Protein AF-A0A2A5G5W9-F1 (afdb_monomer_lite)

Sequence (106 aa):
MFVESKYFQCEKCGENSIRLIFAPQAETAVELQDFSEKIRHDYVSETCEVWIIGAPENETAPDCGHITMQAWPSYQEPKLIPASEFNKRIVHCEENHCNQTNTKGC

Secondary structure (DSSP, 8-state):
----EEEEE-TTT-SEEEEEEE-TT--SHHHHHHHHHHTGGGTTT-SSEEEEEEEES-TTSTTPEEEEEEEESS----EEEEHHHHHHHHHHHHHHHHHHGGG---

pLDDT: mean 90.45, std 13.8, range [32.25, 98.12]

Structure (mmCIF, N/CA/C/O backbone):
data_AF-A0A2A5G5W9-F1
#
_entry.id   AF-A0A2A5G5W9-F1
#
loop_
_atom_site.group_PDB
_atom_site.id
_atom_site.type_symbol
_atom_site.label_atom_id
_atom_site.label_alt_id
_atom_site.label_comp_id
_atom_site.label_asym_id
_atom_site.label_entity_id
_atom_site.label_seq_id
_atom_site.pdbx_PDB_ins_code
_atom_site.Cartn_x
_atom_site.Cartn_y
_atom_site.Cartn_z
_atom_site.occupancy
_atom_site.B_iso_or_equiv
_atom_site.auth_seq_id
_atom_site.auth_comp_id
_atom_site.auth_asym_id
_atom_site.auth_atom_id
_atom_site.pdbx_PDB_model_num
ATOM 1 N N . MET A 1 1 ? -1.273 -18.689 -1.481 1.00 58.88 1 MET A N 1
ATOM 2 C CA . MET A 1 1 ? 0.013 -17.964 -1.593 1.00 58.88 1 MET A CA 1
ATOM 3 C C . MET A 1 1 ? 0.262 -17.331 -0.235 1.00 58.88 1 MET A C 1
ATOM 5 O O . MET A 1 1 ? -0.700 -16.837 0.330 1.00 58.88 1 MET A O 1
ATOM 9 N N . PHE A 1 2 ? 1.464 -17.419 0.340 1.00 71.44 2 PHE A N 1
ATOM 10 C CA . PHE A 1 2 ? 1.755 -16.664 1.565 1.00 71.44 2 PHE A CA 1
ATOM 11 C C . PHE A 1 2 ? 2.131 -15.248 1.140 1.00 71.44 2 PHE A C 1
ATOM 13 O O . PHE A 1 2 ? 3.082 -15.080 0.381 1.00 71.44 2 PHE A O 1
ATOM 20 N N . VAL A 1 3 ? 1.334 -14.267 1.547 1.00 85.44 3 VAL A N 1
ATOM 21 C CA . VAL A 1 3 ? 1.525 -12.864 1.181 1.00 85.44 3 VAL A CA 1
ATOM 22 C C . VAL A 1 3 ? 2.084 -12.146 2.397 1.00 85.44 3 VAL A C 1
ATOM 24 O O . VAL A 1 3 ? 1.457 -12.131 3.458 1.00 85.44 3 VAL A O 1
ATOM 27 N N . GLU A 1 4 ? 3.272 -11.570 2.252 1.00 94.12 4 GLU A N 1
ATOM 28 C CA . GLU A 1 4 ? 3.843 -10.745 3.306 1.00 94.12 4 GLU A CA 1
ATOM 29 C C . GLU A 1 4 ? 2.989 -9.485 3.470 1.00 94.12 4 GLU A C 1
ATOM 31 O O . GLU A 1 4 ? 2.715 -8.759 2.512 1.00 94.12 4 GLU A O 1
ATOM 36 N N . SER A 1 5 ? 2.510 -9.246 4.689 1.00 95.94 5 SER A N 1
ATOM 37 C CA . SER A 1 5 ? 1.694 -8.076 4.987 1.00 95.94 5 SER A CA 1
ATOM 38 C C . SER A 1 5 ? 1.888 -7.605 6.420 1.00 95.94 5 SER A C 1
ATOM 40 O O . SER A 1 5 ? 2.291 -8.373 7.294 1.00 95.94 5 SER A O 1
ATOM 42 N N . LYS A 1 6 ? 1.609 -6.325 6.653 1.00 96.88 6 LYS A N 1
ATOM 43 C CA . LYS A 1 6 ? 1.743 -5.664 7.948 1.00 96.88 6 LYS A CA 1
ATOM 44 C C . LYS A 1 6 ? 0.512 -4.817 8.233 1.00 96.88 6 LYS A C 1
ATOM 46 O O . LYS A 1 6 ? 0.088 -4.041 7.384 1.00 96.88 6 LYS A O 1
ATOM 51 N N . TYR A 1 7 ? -0.018 -4.939 9.442 1.00 96.94 7 TYR A N 1
ATOM 52 C CA . TYR A 1 7 ? -1.081 -4.075 9.942 1.00 96.94 7 TYR A CA 1
ATOM 53 C C . TYR A 1 7 ? -0.501 -2.974 10.823 1.00 96.94 7 TYR A C 1
ATOM 55 O O . TYR A 1 7 ? 0.472 -3.191 11.549 1.00 96.94 7 TYR A O 1
ATOM 63 N N . PHE A 1 8 ? -1.139 -1.815 10.764 1.00 97.25 8 PHE A N 1
ATOM 64 C CA . PHE A 1 8 ? -0.956 -0.711 11.694 1.00 97.25 8 PHE A CA 1
ATOM 65 C C . PHE A 1 8 ? -2.295 -0.426 12.363 1.00 97.25 8 PHE A C 1
ATOM 67 O O . PHE A 1 8 ? -3.357 -0.659 11.778 1.00 97.25 8 PHE A O 1
ATOM 74 N N . GLN A 1 9 ? -2.241 0.016 13.614 1.00 96.38 9 GLN A N 1
ATOM 75 C CA . GLN A 1 9 ? -3.409 0.107 14.480 1.00 96.38 9 GLN A CA 1
ATOM 76 C C . GLN A 1 9 ? -3.675 1.551 14.869 1.00 96.38 9 GLN A C 1
ATOM 78 O O . GLN A 1 9 ? -2.766 2.351 15.056 1.00 96.38 9 GLN A O 1
ATOM 83 N N . CYS A 1 10 ? -4.948 1.887 15.024 1.00 95.25 10 CYS A N 1
ATOM 84 C CA . CYS A 1 10 ? -5.338 3.170 15.567 1.00 95.25 10 CYS A CA 1
ATOM 85 C C . CYS A 1 10 ? -4.880 3.300 17.022 1.00 95.25 10 CYS A C 1
ATOM 87 O O . CYS A 1 10 ? -5.270 2.497 17.870 1.00 95.25 10 CYS A O 1
ATOM 89 N N . GLU A 1 11 ? -4.171 4.382 17.340 1.00 92.38 11 GLU A N 1
ATOM 90 C CA . GLU A 1 11 ? -3.664 4.636 18.695 1.00 92.38 11 GLU A CA 1
ATOM 91 C C . GLU A 1 11 ? -4.780 4.817 19.740 1.00 92.38 11 GLU A C 1
ATOM 93 O O . GLU A 1 11 ? -4.556 4.656 20.937 1.00 92.38 11 GLU A O 1
ATOM 98 N N . LYS A 1 12 ? -6.001 5.158 19.302 1.00 93.38 12 LYS A N 1
ATOM 99 C CA . LYS A 1 12 ? -7.135 5.464 20.190 1.00 93.38 12 LYS A CA 1
ATOM 100 C C . LYS A 1 12 ? -8.020 4.260 20.496 1.00 93.38 12 LYS A C 1
ATOM 102 O O . LYS A 1 12 ? -8.512 4.147 21.613 1.00 93.38 12 LYS A O 1
ATOM 107 N N . CYS A 1 13 ? -8.289 3.414 19.502 1.00 94.62 13 CYS A N 1
ATOM 108 C CA . CYS A 1 13 ? -9.238 2.299 19.640 1.00 94.62 13 CYS A CA 1
ATOM 109 C C . CYS A 1 13 ? -8.606 0.914 19.476 1.00 94.62 13 CYS A C 1
ATOM 111 O O . CYS A 1 13 ? -9.269 -0.070 19.781 1.00 94.62 13 CYS A O 1
ATOM 113 N N . GLY A 1 14 ? -7.354 0.822 19.016 1.00 93.19 14 GLY A N 1
ATOM 114 C CA . GLY A 1 14 ? -6.653 -0.447 18.800 1.00 93.19 14 GLY A CA 1
ATOM 115 C C . GLY A 1 14 ? -7.078 -1.222 17.547 1.00 93.19 14 GLY A C 1
ATOM 116 O O . GLY A 1 14 ? -6.436 -2.212 17.212 1.00 93.19 14 GLY A O 1
ATOM 117 N N . GLU A 1 15 ? -8.116 -0.776 16.835 1.00 95.00 15 GLU A N 1
ATOM 118 C CA . GLU A 1 15 ? -8.542 -1.381 15.568 1.00 95.00 15 GLU A CA 1
ATOM 119 C C . GLU A 1 15 ? -7.513 -1.148 14.457 1.00 95.00 15 GLU A C 1
ATOM 121 O O . GLU A 1 15 ? -6.798 -0.141 14.450 1.00 95.00 15 GLU A O 1
ATOM 126 N N . ASN A 1 16 ? -7.460 -2.062 13.487 1.00 96.06 16 ASN A N 1
ATOM 127 C CA . ASN A 1 16 ? -6.586 -1.928 12.321 1.00 96.06 16 ASN A CA 1
ATOM 128 C C . ASN A 1 16 ? -6.971 -0.678 11.515 1.00 96.06 16 ASN A C 1
ATOM 130 O O . ASN A 1 16 ? -8.111 -0.541 11.078 1.00 96.06 16 ASN A O 1
ATOM 134 N N . SER A 1 17 ? -6.018 0.226 11.301 1.00 95.69 17 SER A N 1
ATOM 135 C CA . SER A 1 17 ? -6.225 1.479 10.567 1.00 95.69 17 SER A CA 1
ATOM 136 C C . SER A 1 17 ? -5.794 1.376 9.104 1.00 95.69 17 SER A C 1
ATOM 138 O O . SER A 1 17 ? -6.421 1.971 8.225 1.00 95.69 17 SER A O 1
ATOM 140 N N . IL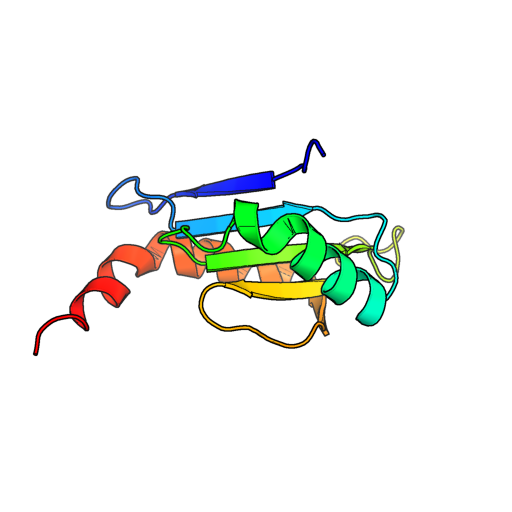E A 1 18 ? -4.748 0.594 8.832 1.00 97.38 18 ILE A N 1
ATOM 141 C CA . ILE A 1 18 ? -4.209 0.353 7.494 1.00 97.38 18 ILE A CA 1
ATOM 142 C C . ILE A 1 18 ? -3.463 -0.987 7.458 1.00 97.38 18 ILE A C 1
ATOM 144 O O . ILE A 1 18 ? -2.756 -1.357 8.399 1.00 97.38 18 ILE A O 1
ATOM 148 N N . ARG A 1 19 ? -3.601 -1.707 6.346 1.00 97.56 19 ARG A N 1
ATOM 149 C CA . ARG A 1 19 ? -2.845 -2.913 6.009 1.00 97.56 19 ARG A CA 1
ATOM 150 C C . ARG A 1 19 ? -1.955 -2.639 4.805 1.00 97.56 19 ARG A C 1
ATOM 152 O O . ARG A 1 19 ? -2.422 -2.162 3.773 1.00 97.56 19 ARG A O 1
ATOM 159 N N . LEU A 1 20 ? -0.683 -2.997 4.919 1.00 97.81 20 LEU A N 1
ATOM 160 C CA . LEU A 1 20 ? 0.277 -2.982 3.821 1.00 97.81 20 LEU A CA 1
ATOM 161 C C . LEU A 1 20 ? 0.535 -4.405 3.362 1.00 97.81 20 LEU A C 1
ATOM 163 O O . LEU A 1 20 ? 0.774 -5.283 4.187 1.00 97.81 20 LEU A O 1
ATOM 167 N N . ILE A 1 21 ? 0.502 -4.627 2.059 1.00 97.62 21 ILE A N 1
ATOM 168 C CA . ILE A 1 21 ? 0.822 -5.893 1.416 1.00 97.62 21 ILE A CA 1
ATOM 169 C C . ILE A 1 21 ? 2.059 -5.675 0.550 1.00 97.62 21 ILE A C 1
ATOM 171 O O . ILE A 1 21 ? 2.075 -4.777 -0.290 1.00 97.62 21 ILE A O 1
ATOM 175 N N . PHE A 1 22 ? 3.087 -6.493 0.748 1.00 96.50 22 PHE A N 1
ATOM 176 C CA . PHE A 1 22 ? 4.353 -6.364 0.036 1.00 96.50 22 PHE A CA 1
ATOM 177 C C . PHE A 1 22 ? 4.404 -7.334 -1.145 1.00 96.50 22 PHE A C 1
ATOM 179 O O . PHE A 1 22 ? 4.194 -8.539 -1.000 1.00 96.50 22 PHE A O 1
ATOM 186 N N . ALA A 1 23 ? 4.685 -6.784 -2.322 1.00 96.44 23 ALA A N 1
ATOM 187 C CA . ALA A 1 23 ? 4.811 -7.490 -3.588 1.00 96.44 23 ALA A CA 1
ATOM 188 C C . ALA A 1 23 ? 6.101 -7.057 -4.310 1.00 96.44 23 ALA A C 1
ATOM 190 O O . ALA A 1 23 ? 6.025 -6.531 -5.419 1.00 96.44 23 ALA A O 1
ATOM 191 N N . PRO A 1 24 ? 7.293 -7.251 -3.711 1.00 94.31 24 PRO A N 1
ATOM 192 C CA . PRO A 1 24 ? 8.558 -6.763 -4.275 1.00 94.31 24 PRO A CA 1
ATOM 193 C C . PRO A 1 24 ? 8.862 -7.312 -5.678 1.00 94.31 24 PRO A C 1
ATOM 195 O O . PRO A 1 24 ? 9.646 -6.719 -6.403 1.00 94.31 24 PRO A O 1
ATOM 198 N N . GLN A 1 25 ? 8.224 -8.415 -6.074 1.00 94.12 25 GLN A N 1
ATOM 199 C CA . GLN A 1 25 ? 8.302 -8.993 -7.416 1.00 94.12 25 GLN A CA 1
ATOM 200 C C . GLN A 1 25 ? 7.508 -8.235 -8.497 1.00 94.12 25 GLN A C 1
ATOM 202 O O . GLN A 1 25 ? 7.599 -8.596 -9.664 1.00 94.12 25 GLN A O 1
ATOM 207 N N . ALA A 1 26 ? 6.654 -7.278 -8.124 1.00 96.25 26 ALA A N 1
ATOM 208 C CA . ALA A 1 26 ? 5.891 -6.470 -9.069 1.00 96.25 26 ALA A CA 1
ATOM 209 C C . ALA A 1 26 ? 6.693 -5.210 -9.417 1.00 96.25 26 ALA A C 1
ATOM 211 O O . ALA A 1 26 ? 6.704 -4.242 -8.653 1.00 96.25 26 ALA A O 1
ATOM 212 N N . GLU A 1 27 ? 7.368 -5.241 -10.564 1.00 95.06 27 GLU A N 1
ATOM 213 C CA . GLU A 1 27 ? 8.278 -4.190 -11.038 1.00 95.06 27 GLU A CA 1
ATOM 214 C C . GLU A 1 27 ? 7.568 -3.132 -11.889 1.00 95.06 27 GLU A C 1
ATOM 216 O O . GLU A 1 27 ? 8.126 -2.076 -12.185 1.00 95.06 27 GLU A O 1
ATOM 221 N N . THR A 1 28 ? 6.318 -3.388 -12.274 1.00 95.69 28 THR A N 1
ATOM 222 C CA . THR A 1 28 ? 5.506 -2.486 -13.092 1.00 95.69 28 THR A CA 1
ATOM 223 C C . THR A 1 28 ? 4.115 -2.265 -12.503 1.00 95.69 28 THR A C 1
ATOM 225 O O . THR A 1 28 ? 3.601 -3.064 -11.719 1.00 95.69 28 THR A O 1
ATOM 228 N N . ALA A 1 29 ? 3.459 -1.177 -12.923 1.00 95.75 29 ALA A N 1
ATOM 229 C CA . ALA A 1 29 ? 2.072 -0.898 -12.552 1.00 95.75 29 ALA A CA 1
ATOM 230 C C . ALA A 1 29 ? 1.132 -2.057 -12.933 1.00 95.75 29 ALA A C 1
ATOM 232 O O . ALA A 1 29 ? 0.327 -2.479 -12.111 1.00 95.75 29 ALA A O 1
ATOM 233 N N . VAL A 1 30 ? 1.288 -2.615 -14.139 1.00 97.00 30 VAL A N 1
ATOM 234 C CA . VAL A 1 30 ? 0.462 -3.730 -14.631 1.00 97.00 30 VAL A CA 1
ATOM 235 C C . VAL A 1 30 ? 0.648 -4.976 -13.765 1.00 97.00 30 VAL A C 1
ATOM 237 O O . VAL A 1 30 ? -0.332 -5.584 -13.347 1.00 97.00 30 VAL A O 1
ATOM 240 N N . GLU A 1 31 ? 1.888 -5.329 -13.423 1.00 97.19 31 GLU A N 1
ATOM 241 C CA . GLU A 1 31 ? 2.158 -6.478 -12.549 1.00 97.19 31 GLU A CA 1
ATOM 242 C C . GLU A 1 31 ? 1.586 -6.286 -11.142 1.00 97.19 31 GLU A C 1
ATOM 244 O O . GLU A 1 31 ? 1.093 -7.247 -10.547 1.00 97.19 31 GLU A O 1
ATOM 249 N N . LEU A 1 32 ? 1.616 -5.057 -10.615 1.00 97.06 32 LEU A N 1
ATOM 250 C CA . LEU A 1 32 ? 1.039 -4.742 -9.309 1.00 97.06 32 LEU A CA 1
ATOM 251 C C . LEU A 1 32 ? -0.490 -4.880 -9.323 1.00 97.06 32 LEU A C 1
ATOM 253 O O . LEU A 1 32 ? -1.068 -5.429 -8.384 1.00 97.06 32 LEU A O 1
ATOM 257 N N . GLN A 1 33 ? -1.140 -4.447 -10.405 1.00 97.25 33 GLN A N 1
ATOM 258 C CA . GLN A 1 33 ? -2.582 -4.609 -10.610 1.00 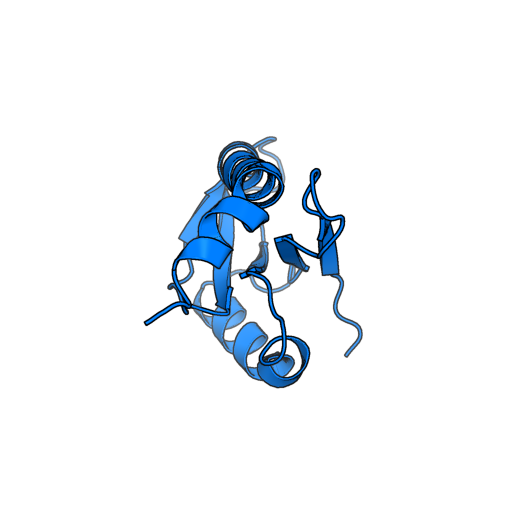97.25 33 GLN A CA 1
ATOM 259 C C . GLN A 1 33 ? -2.965 -6.085 -10.754 1.00 97.25 33 GLN A C 1
ATOM 261 O O . GLN A 1 33 ? -3.873 -6.556 -10.068 1.00 97.25 33 GLN A O 1
ATOM 266 N N . ASP A 1 34 ? -2.232 -6.838 -11.575 1.00 97.12 34 ASP A N 1
ATOM 267 C CA . ASP A 1 34 ? -2.431 -8.279 -11.746 1.00 97.12 34 ASP A CA 1
ATOM 268 C C . ASP A 1 34 ? -2.240 -9.035 -10.427 1.00 97.12 34 ASP A C 1
ATOM 270 O O . ASP A 1 34 ? -2.971 -9.983 -10.126 1.00 97.12 34 ASP A O 1
ATOM 274 N N . PHE A 1 35 ? -1.247 -8.636 -9.629 1.00 96.56 35 PHE A N 1
ATOM 275 C CA . PHE A 1 35 ? -1.042 -9.171 -8.291 1.00 96.56 35 PHE A CA 1
ATOM 276 C C . PHE A 1 35 ? -2.238 -8.856 -7.387 1.00 96.56 35 PHE A C 1
ATOM 278 O O . PHE A 1 35 ? -2.786 -9.778 -6.783 1.00 96.56 35 PHE A O 1
ATOM 285 N N . SER A 1 36 ? -2.686 -7.595 -7.351 1.00 96.38 36 SER A N 1
ATOM 286 C CA . SER A 1 36 ? -3.850 -7.149 -6.576 1.00 96.38 36 SER A CA 1
ATOM 287 C C . SER A 1 36 ? -5.088 -7.994 -6.864 1.00 96.38 36 SER A C 1
ATOM 289 O O . SER A 1 36 ? -5.733 -8.476 -5.936 1.00 96.38 36 SER A O 1
ATOM 291 N N . GLU A 1 37 ? -5.402 -8.231 -8.138 1.00 95.69 37 GLU A N 1
ATOM 292 C CA . GLU A 1 37 ? -6.580 -9.011 -8.524 1.00 95.69 37 GLU A CA 1
ATOM 293 C C . GLU A 1 37 ? -6.466 -10.487 -8.114 1.00 95.69 37 GLU A C 1
ATOM 295 O O . GLU A 1 37 ? -7.436 -11.074 -7.628 1.00 95.69 37 GLU A O 1
ATOM 300 N N . LYS A 1 38 ? -5.269 -11.086 -8.201 1.00 95.88 38 LYS A N 1
ATOM 301 C CA . LYS A 1 38 ? -5.030 -12.472 -7.749 1.00 95.88 38 LYS A CA 1
ATOM 302 C C . LYS A 1 38 ? -5.295 -12.658 -6.255 1.00 95.88 38 LYS A C 1
ATOM 304 O O . LYS A 1 38 ? -5.787 -13.714 -5.853 1.00 95.88 38 LYS A O 1
ATOM 309 N N . ILE A 1 39 ? -4.986 -11.650 -5.441 1.00 95.12 39 ILE A N 1
ATOM 310 C CA . ILE A 1 39 ? -5.137 -11.700 -3.979 1.00 95.12 39 ILE A CA 1
ATOM 311 C C . ILE A 1 39 ? -6.355 -10.916 -3.475 1.00 95.12 39 ILE A C 1
ATOM 313 O O . ILE A 1 39 ? -6.510 -10.719 -2.275 1.00 95.12 39 ILE A O 1
ATOM 317 N N . ARG A 1 40 ? -7.259 -10.488 -4.366 1.00 95.19 40 ARG A N 1
ATOM 318 C CA . ARG A 1 40 ? -8.416 -9.647 -4.018 1.00 95.19 40 ARG A CA 1
ATOM 319 C C . ARG A 1 40 ? -9.267 -10.219 -2.884 1.00 95.19 40 ARG A C 1
ATOM 321 O O . ARG A 1 40 ? -9.749 -9.486 -2.022 1.00 95.19 40 ARG A O 1
ATOM 328 N N . HIS A 1 41 ? -9.437 -11.537 -2.876 1.00 94.12 41 HIS A N 1
ATOM 329 C CA . HIS A 1 41 ? -10.185 -12.257 -1.849 1.00 94.12 41 HIS A CA 1
ATOM 330 C C . HIS A 1 41 ? -9.580 -12.129 -0.440 1.00 94.12 41 HIS A C 1
ATOM 332 O O . HIS A 1 41 ? -10.321 -12.256 0.530 1.00 94.12 41 HIS A O 1
ATOM 338 N N . ASP A 1 42 ? -8.285 -11.822 -0.323 1.00 93.12 42 ASP A N 1
ATOM 339 C CA . ASP A 1 42 ? -7.578 -11.711 0.957 1.00 93.12 42 ASP A CA 1
ATOM 340 C C . ASP A 1 42 ? -7.811 -10.375 1.666 1.00 93.12 42 ASP A C 1
ATOM 342 O O . ASP A 1 42 ? -7.479 -10.249 2.846 1.00 93.12 42 ASP A O 1
ATOM 346 N N . TYR A 1 43 ? -8.321 -9.362 0.958 1.00 94.12 43 TYR A N 1
ATOM 347 C CA . TYR A 1 43 ? -8.426 -8.007 1.499 1.00 94.12 43 TYR A CA 1
ATOM 348 C C . TYR A 1 43 ? -9.776 -7.314 1.264 1.00 94.12 43 TYR A C 1
ATOM 350 O O . TYR A 1 43 ? -10.047 -6.287 1.876 1.00 94.12 43 TYR A O 1
ATOM 358 N N . VAL A 1 44 ? -10.656 -7.845 0.409 1.00 94.31 44 VAL A N 1
ATOM 359 C CA . VAL A 1 44 ? -11.948 -7.201 0.084 1.00 94.31 44 VAL A CA 1
ATOM 360 C C . VAL A 1 44 ? -12.925 -7.134 1.272 1.00 94.31 44 VAL A C 1
ATOM 362 O O . VAL A 1 44 ? -13.892 -6.381 1.238 1.00 94.31 44 VAL A O 1
ATOM 365 N N . SER A 1 45 ? -12.697 -7.920 2.327 1.00 91.94 45 SER A N 1
ATOM 366 C CA . SER A 1 45 ? -13.484 -7.882 3.566 1.00 91.94 45 SER A CA 1
ATOM 367 C C . SER A 1 45 ? -12.856 -7.022 4.665 1.00 91.94 45 SER A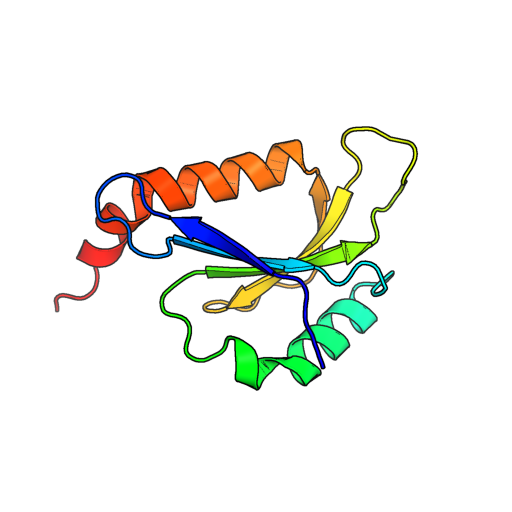 C 1
ATOM 369 O O . SER A 1 45 ? -13.369 -7.003 5.782 1.00 91.94 45 SER A O 1
ATOM 371 N N . GLU A 1 46 ? -11.737 -6.351 4.387 1.00 93.56 46 GLU A N 1
ATOM 372 C CA . GLU A 1 46 ? -11.054 -5.509 5.366 1.00 93.56 46 GLU A CA 1
ATOM 373 C C . GLU A 1 46 ? -11.899 -4.280 5.707 1.00 93.56 46 GLU A C 1
ATOM 375 O O . GLU A 1 46 ? -12.538 -3.658 4.853 1.00 93.56 46 GLU A O 1
ATOM 380 N N . THR A 1 47 ? -11.889 -3.905 6.981 1.00 92.00 47 THR A N 1
ATOM 381 C CA . THR A 1 47 ? -12.540 -2.683 7.471 1.00 92.00 47 THR A CA 1
ATOM 382 C C . THR A 1 47 ? -11.641 -1.452 7.347 1.00 92.00 47 THR A C 1
ATOM 384 O O . THR A 1 47 ? -12.110 -0.333 7.550 1.00 92.00 47 THR A O 1
ATOM 387 N N . CYS A 1 48 ? -10.368 -1.658 7.005 1.00 93.94 48 CYS A N 1
ATOM 388 C CA . CYS A 1 48 ? -9.323 -0.647 6.931 1.00 93.94 48 CYS A CA 1
ATOM 389 C C . CYS A 1 48 ? -8.841 -0.416 5.492 1.00 93.94 48 CYS A C 1
ATOM 391 O O . CYS A 1 48 ? -9.245 -1.116 4.560 1.00 93.94 48 CYS A O 1
ATOM 393 N N . GLU A 1 49 ? -7.975 0.578 5.292 1.00 95.69 49 GLU A N 1
ATOM 394 C CA . GLU A 1 49 ? -7.325 0.758 3.993 1.00 95.69 49 GLU A CA 1
ATOM 395 C C . GLU A 1 49 ? -6.329 -0.358 3.719 1.00 95.69 49 GLU A C 1
ATOM 397 O O . GLU A 1 49 ? -5.555 -0.735 4.596 1.00 95.69 49 GLU A O 1
ATOM 402 N N . VAL A 1 50 ? -6.300 -0.834 2.478 1.00 97.56 50 VAL A N 1
ATOM 403 C CA . VAL A 1 50 ? -5.327 -1.833 2.043 1.00 97.56 50 VAL A CA 1
ATOM 404 C C . VAL A 1 50 ? -4.517 -1.249 0.909 1.00 97.56 50 VAL A C 1
ATOM 406 O O . VAL A 1 50 ? -5.060 -0.832 -0.119 1.00 97.56 50 VAL A O 1
ATOM 409 N N . TRP A 1 51 ? -3.209 -1.245 1.110 1.00 98.12 51 TRP A N 1
ATOM 410 C CA . TRP A 1 51 ? -2.237 -0.743 0.159 1.00 98.12 51 TRP A CA 1
ATOM 411 C C . TRP A 1 51 ? -1.285 -1.858 -0.245 1.00 98.12 51 TRP A C 1
ATOM 413 O O . TRP A 1 51 ? -0.843 -2.639 0.597 1.00 98.12 51 TRP A O 1
ATOM 423 N N . ILE A 1 52 ? -0.971 -1.925 -1.535 1.00 97.88 52 ILE A N 1
ATOM 424 C CA . ILE A 1 52 ? -0.024 -2.890 -2.092 1.00 97.88 52 ILE A CA 1
ATOM 425 C C . ILE A 1 52 ? 1.213 -2.121 -2.543 1.00 97.88 52 ILE A C 1
ATOM 427 O O . ILE A 1 52 ? 1.096 -1.126 -3.261 1.00 97.88 52 ILE A O 1
ATOM 431 N N . ILE A 1 53 ? 2.378 -2.577 -2.091 1.00 97.44 53 ILE A N 1
ATOM 432 C CA . ILE A 1 53 ? 3.680 -1.954 -2.321 1.00 97.44 53 ILE A CA 1
ATOM 433 C C . ILE A 1 53 ? 4.530 -2.915 -3.150 1.00 97.44 53 ILE A C 1
ATOM 435 O O . ILE A 1 53 ? 4.845 -4.019 -2.705 1.00 97.44 53 ILE A O 1
ATOM 439 N N . GLY A 1 54 ? 4.864 -2.489 -4.360 1.00 96.56 54 GLY A N 1
ATOM 440 C CA . GLY A 1 54 ? 5.688 -3.196 -5.328 1.00 96.56 54 GLY A CA 1
ATOM 441 C C . GLY A 1 54 ? 7.181 -2.916 -5.180 1.00 96.56 54 GLY A C 1
ATOM 442 O O . GLY A 1 54 ? 7.663 -2.449 -4.139 1.00 96.56 54 GLY A O 1
ATOM 443 N N . ALA A 1 55 ? 7.916 -3.190 -6.254 1.00 94.75 55 ALA A N 1
ATOM 444 C CA . ALA A 1 55 ? 9.351 -2.975 -6.314 1.00 94.75 55 ALA A CA 1
ATOM 445 C C . ALA A 1 55 ? 9.728 -1.485 -6.140 1.00 94.75 55 ALA A C 1
ATOM 447 O O . ALA A 1 55 ? 8.964 -0.590 -6.534 1.00 94.75 55 ALA A O 1
ATOM 448 N N . PRO A 1 56 ? 10.903 -1.206 -5.552 1.00 94.38 56 PRO A N 1
ATOM 449 C CA . PRO A 1 56 ? 11.501 0.124 -5.566 1.00 94.38 56 PRO A CA 1
ATOM 450 C C . PRO A 1 56 ? 11.954 0.519 -6.976 1.00 94.38 56 PRO A C 1
ATOM 452 O O . PRO A 1 56 ? 12.450 -0.305 -7.737 1.00 94.38 56 PRO A O 1
ATOM 455 N N . GLU A 1 57 ? 11.887 1.809 -7.295 1.00 91.69 57 GLU A N 1
ATOM 456 C CA . GLU A 1 57 ? 12.472 2.365 -8.523 1.00 91.69 57 GLU A CA 1
ATOM 457 C C . GLU A 1 57 ? 14.010 2.307 -8.498 1.00 91.69 57 GLU A C 1
ATOM 459 O O . GLU A 1 57 ? 14.657 2.168 -9.536 1.00 91.69 57 GLU A O 1
ATOM 464 N N . ASN A 1 58 ? 14.614 2.424 -7.310 1.00 89.38 58 ASN A N 1
ATOM 465 C CA . ASN A 1 58 ? 16.060 2.354 -7.134 1.00 89.38 58 ASN A CA 1
ATOM 466 C C . ASN A 1 58 ? 16.439 1.867 -5.729 1.00 89.38 58 ASN A C 1
ATOM 468 O O . ASN A 1 58 ? 16.481 2.652 -4.785 1.00 89.38 58 ASN A O 1
ATOM 472 N N . GLU A 1 59 ? 16.823 0.596 -5.614 1.00 83.88 59 GLU A N 1
ATOM 473 C CA . GLU A 1 59 ? 17.198 -0.060 -4.349 1.00 83.88 59 GLU A CA 1
ATOM 474 C C . GLU A 1 59 ? 18.355 0.611 -3.591 1.00 83.88 59 GLU A C 1
ATOM 476 O O . GLU A 1 59 ? 18.517 0.410 -2.389 1.00 83.88 59 GLU A O 1
ATOM 481 N N . THR A 1 60 ? 19.178 1.406 -4.278 1.00 87.69 60 THR A N 1
ATOM 482 C CA . THR A 1 60 ? 20.345 2.064 -3.669 1.00 87.69 60 THR A CA 1
ATOM 483 C C . THR A 1 60 ? 20.019 3.423 -3.054 1.00 87.69 60 THR A C 1
ATOM 485 O O . THR A 1 60 ? 20.810 3.947 -2.267 1.00 87.69 60 THR A O 1
ATOM 488 N N . ALA A 1 61 ? 18.866 4.006 -3.395 1.00 87.62 61 ALA A N 1
ATOM 489 C CA . ALA A 1 61 ? 18.440 5.302 -2.891 1.00 87.62 61 ALA A CA 1
ATOM 490 C C . ALA A 1 61 ? 17.596 5.125 -1.605 1.00 87.62 61 ALA A C 1
ATOM 492 O O . ALA A 1 61 ? 16.544 4.489 -1.656 1.00 87.62 61 ALA A O 1
ATOM 493 N N . PRO A 1 62 ? 18.002 5.714 -0.458 1.00 80.31 62 PRO A N 1
ATOM 494 C CA . PRO A 1 62 ? 17.374 5.467 0.850 1.00 80.31 62 PRO A CA 1
ATOM 495 C C . PRO A 1 62 ? 15.882 5.806 0.966 1.00 80.31 62 PRO A C 1
ATOM 497 O O . PRO A 1 62 ? 15.217 5.307 1.867 1.00 80.31 62 PRO A O 1
ATOM 500 N N . ASP A 1 63 ? 15.371 6.675 0.096 1.00 89.56 63 ASP A N 1
ATOM 501 C CA . ASP A 1 63 ? 13.968 7.105 0.063 1.00 89.56 63 ASP A CA 1
ATOM 502 C C . ASP A 1 63 ? 13.418 7.029 -1.368 1.00 89.56 63 ASP A C 1
ATOM 504 O O . ASP A 1 63 ? 12.734 7.932 -1.848 1.00 89.56 63 ASP A O 1
ATOM 508 N N . CYS A 1 64 ? 13.806 5.982 -2.105 1.00 90.31 64 CYS A N 1
ATOM 509 C CA . CYS A 1 64 ? 13.282 5.766 -3.446 1.00 90.31 64 CYS A CA 1
ATOM 510 C C . CYS A 1 64 ? 11.766 5.526 -3.428 1.00 90.31 64 CYS A C 1
ATOM 512 O O . CYS A 1 64 ? 11.189 5.044 -2.448 1.00 90.31 64 CYS A O 1
ATOM 514 N N . GLY A 1 65 ? 11.116 5.880 -4.536 1.00 93.31 65 GLY A N 1
ATOM 515 C CA . GLY A 1 65 ? 9.711 5.573 -4.737 1.00 93.31 65 GLY A CA 1
ATOM 516 C C . GLY A 1 65 ? 9.501 4.078 -4.938 1.00 93.31 65 GLY A C 1
ATOM 517 O O . GLY A 1 65 ? 10.247 3.443 -5.677 1.00 93.31 65 GLY A O 1
ATOM 518 N N . HIS A 1 66 ? 8.454 3.533 -4.330 1.00 96.25 66 HIS A N 1
ATOM 519 C CA . HIS A 1 66 ? 7.941 2.206 -4.655 1.00 96.25 66 HIS A CA 1
ATOM 520 C C . HIS A 1 66 ? 6.672 2.335 -5.481 1.00 96.25 66 HIS 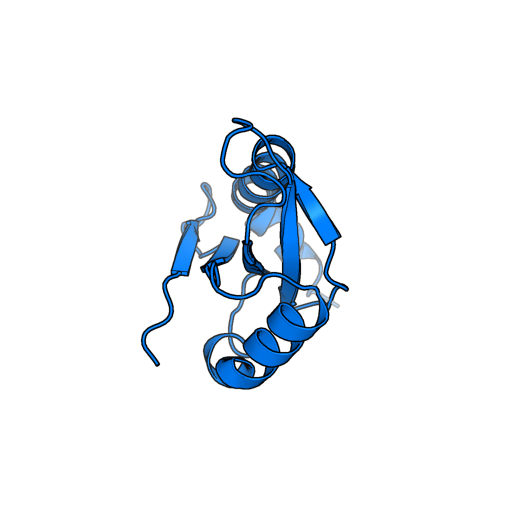A C 1
ATOM 522 O O . HIS A 1 66 ? 5.844 3.213 -5.208 1.00 96.25 66 HIS A O 1
ATOM 528 N N . ILE A 1 67 ? 6.476 1.441 -6.450 1.00 96.38 67 ILE A N 1
ATOM 529 C CA . ILE A 1 67 ? 5.197 1.363 -7.163 1.00 96.38 67 ILE A CA 1
ATOM 530 C C . ILE A 1 67 ? 4.142 0.939 -6.147 1.00 96.38 67 ILE A C 1
ATOM 532 O O . ILE A 1 67 ? 4.187 -0.160 -5.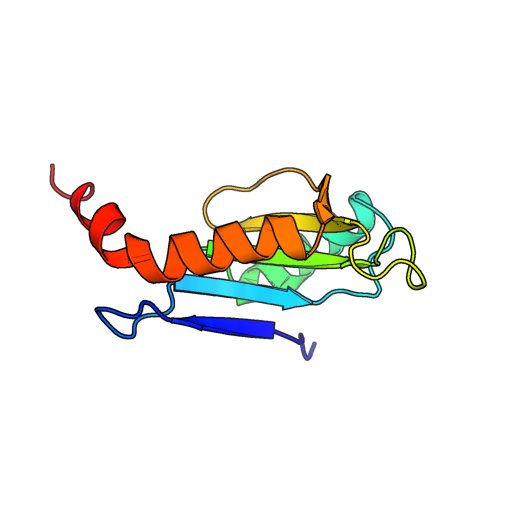613 1.00 96.38 67 ILE A O 1
ATOM 536 N N . THR A 1 68 ? 3.215 1.831 -5.839 1.00 97.62 68 THR A N 1
ATOM 537 C CA . THR A 1 68 ? 2.293 1.685 -4.717 1.00 97.62 68 THR A CA 1
ATOM 538 C C . THR A 1 68 ? 0.880 1.993 -5.179 1.00 97.62 68 THR A C 1
ATOM 540 O O . THR A 1 68 ? 0.658 2.966 -5.901 1.00 97.62 68 THR A O 1
ATOM 543 N N . MET A 1 69 ? -0.085 1.185 -4.746 1.00 97.50 69 MET A N 1
ATOM 544 C CA . MET A 1 69 ? -1.499 1.383 -5.064 1.00 97.50 69 MET A CA 1
ATOM 545 C C . MET A 1 69 ? -2.392 1.170 -3.847 1.00 97.50 69 MET A C 1
ATOM 547 O O . MET A 1 69 ? -2.109 0.325 -2.993 1.00 97.50 69 MET A O 1
ATOM 551 N N . GLN A 1 70 ? -3.503 1.903 -3.797 1.00 97.88 70 GLN A N 1
ATOM 552 C CA . GLN A 1 70 ? -4.588 1.589 -2.877 1.00 97.88 70 GLN A CA 1
ATOM 553 C C . GLN A 1 70 ? -5.472 0.532 -3.536 1.00 97.88 70 GLN A C 1
ATOM 555 O O . GLN A 1 70 ? -6.059 0.779 -4.588 1.00 97.88 70 GLN A O 1
ATOM 560 N N . ALA A 1 71 ? -5.573 -0.641 -2.921 1.00 97.06 71 ALA A N 1
ATOM 561 C CA . ALA A 1 71 ? -6.396 -1.739 -3.420 1.00 97.06 71 ALA A CA 1
ATOM 562 C C . ALA A 1 71 ? -7.805 -1.748 -2.798 1.00 97.06 71 ALA A C 1
ATOM 564 O O . ALA A 1 71 ? -8.750 -2.259 -3.404 1.00 97.06 71 ALA A O 1
ATOM 565 N N . TRP A 1 72 ? -7.956 -1.174 -1.597 1.00 96.88 72 TRP A N 1
ATOM 566 C CA . TRP A 1 72 ? -9.217 -1.108 -0.853 1.00 96.88 72 TRP A CA 1
ATOM 567 C C . TRP A 1 72 ? -9.247 0.087 0.124 1.00 96.88 72 TRP A C 1
ATOM 569 O O . TRP A 1 72 ? -8.193 0.491 0.625 1.00 96.88 72 TRP A O 1
ATOM 579 N N . PRO A 1 73 ? -10.423 0.666 0.443 1.00 94.06 73 PRO A N 1
ATOM 580 C CA . PRO A 1 73 ? -11.736 0.438 -0.176 1.00 94.06 73 PRO A CA 1
ATOM 581 C C . PRO A 1 73 ? -11.925 1.172 -1.506 1.00 94.06 73 PRO A C 1
ATOM 583 O O . PRO A 1 73 ? -12.806 0.818 -2.285 1.00 94.06 73 PRO A O 1
ATOM 586 N N . SER A 1 74 ? -11.097 2.181 -1.781 1.00 90.81 74 SER A N 1
ATOM 587 C CA . SER A 1 74 ? -11.084 2.888 -3.056 1.00 90.81 74 SER A CA 1
ATOM 588 C C . SER A 1 74 ? -9.884 2.428 -3.859 1.00 90.81 74 SER A C 1
ATOM 590 O O . SER A 1 74 ? -8.750 2.673 -3.460 1.00 90.81 74 SER A O 1
ATOM 592 N N . TYR A 1 75 ? -10.136 1.795 -4.998 1.00 93.25 75 TYR A N 1
ATOM 593 C CA . TYR A 1 75 ? -9.075 1.476 -5.938 1.00 93.25 75 TYR A CA 1
ATOM 594 C C . TYR A 1 75 ? -8.423 2.772 -6.442 1.00 93.25 75 TYR A C 1
ATOM 596 O O . TYR A 1 75 ? -9.125 3.681 -6.894 1.00 93.25 75 TYR A O 1
ATOM 604 N N . GLN A 1 76 ? -7.098 2.864 -6.350 1.00 95.94 76 GLN A N 1
ATOM 605 C CA . GLN A 1 76 ? -6.304 3.941 -6.940 1.00 95.94 76 GLN A CA 1
ATOM 606 C C . GLN A 1 76 ? -5.213 3.342 -7.820 1.00 95.94 76 GLN A C 1
ATOM 608 O O . GLN A 1 76 ? -4.566 2.374 -7.426 1.00 95.94 76 GLN A O 1
ATOM 613 N N . GLU A 1 77 ? -5.002 3.946 -8.989 1.00 94.62 77 GLU A N 1
ATOM 614 C CA . GLU A 1 77 ? -3.968 3.523 -9.934 1.00 94.62 77 GLU A CA 1
ATOM 615 C C . GLU A 1 77 ? -2.571 3.521 -9.284 1.00 94.62 77 GLU A C 1
ATOM 617 O O . GLU A 1 77 ? -2.269 4.415 -8.479 1.00 94.62 77 GLU A O 1
ATOM 622 N N . PRO A 1 78 ? -1.703 2.554 -9.638 1.00 97.00 78 PRO A N 1
ATOM 623 C CA . PRO A 1 78 ? -0.336 2.516 -9.146 1.00 97.00 78 PRO A CA 1
ATOM 624 C C . PRO A 1 78 ? 0.445 3.788 -9.474 1.00 97.00 78 PRO A C 1
ATOM 626 O O . PRO A 1 78 ? 0.402 4.307 -10.590 1.00 97.00 78 PRO A O 1
ATOM 629 N N . LYS A 1 79 ? 1.221 4.258 -8.501 1.00 96.19 79 LYS A N 1
ATOM 630 C CA . LYS A 1 79 ? 2.139 5.390 -8.653 1.00 96.19 79 LYS A CA 1
ATOM 631 C C . LYS A 1 79 ? 3.391 5.179 -7.814 1.00 96.19 79 LYS A C 1
ATOM 633 O O . LYS A 1 79 ? 3.362 4.437 -6.837 1.00 96.19 79 LYS A O 1
ATOM 638 N N . LEU A 1 80 ? 4.477 5.856 -8.166 1.00 96.25 80 LEU A N 1
ATOM 639 C CA . LEU A 1 80 ? 5.679 5.865 -7.338 1.00 96.25 80 LEU A CA 1
ATOM 640 C C . LEU A 1 80 ? 5.442 6.735 -6.102 1.00 96.25 80 LEU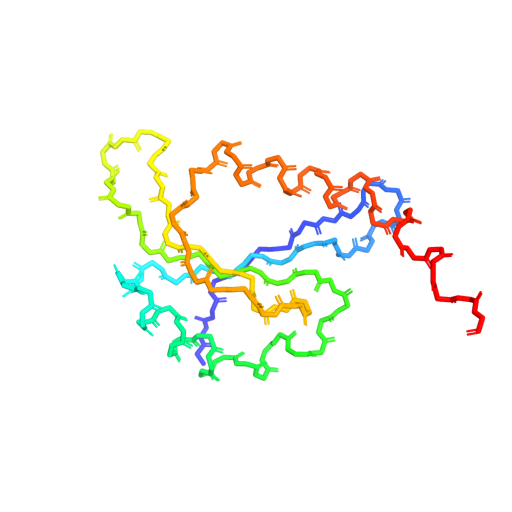 A C 1
ATOM 642 O O . LEU A 1 80 ? 5.109 7.912 -6.232 1.00 96.25 80 LEU A O 1
ATOM 646 N N . ILE A 1 81 ? 5.600 6.150 -4.915 1.00 96.62 81 ILE A N 1
ATOM 647 C CA . ILE A 1 81 ? 5.506 6.865 -3.637 1.00 96.62 81 ILE A CA 1
ATOM 648 C C . ILE A 1 81 ? 6.773 6.582 -2.824 1.00 96.62 81 ILE A C 1
ATOM 650 O O . ILE A 1 81 ? 7.046 5.413 -2.539 1.00 96.62 81 ILE A O 1
ATOM 654 N N . PRO A 1 82 ? 7.553 7.610 -2.447 1.00 95.75 82 PRO A N 1
ATOM 655 C CA . PRO A 1 82 ? 8.659 7.467 -1.504 1.00 95.75 82 PRO A CA 1
ATOM 656 C C . PRO A 1 82 ? 8.194 6.941 -0.146 1.00 95.75 82 PRO A C 1
ATOM 658 O O . PRO A 1 82 ? 7.107 7.288 0.329 1.00 95.75 82 PRO A O 1
ATOM 661 N N . ALA A 1 83 ? 9.035 6.156 0.527 1.00 92.00 83 ALA A N 1
ATOM 662 C CA . ALA A 1 83 ? 8.714 5.616 1.846 1.00 92.00 83 ALA A CA 1
ATOM 663 C C . ALA A 1 83 ? 8.423 6.732 2.868 1.00 92.00 83 ALA A C 1
ATOM 665 O O . ALA A 1 83 ? 7.480 6.626 3.653 1.00 92.00 83 ALA A O 1
ATOM 666 N N . SER A 1 84 ? 9.175 7.836 2.832 1.00 94.44 84 SER A N 1
ATOM 667 C CA . SER A 1 84 ? 8.965 8.989 3.715 1.00 94.44 84 SER A CA 1
ATOM 668 C C . SER A 1 84 ? 7.612 9.672 3.503 1.00 94.44 84 SER A C 1
ATOM 670 O O . SER A 1 84 ? 7.003 10.163 4.458 1.00 94.44 84 SER A O 1
ATOM 672 N N . GLU A 1 85 ? 7.115 9.693 2.266 1.00 96.06 85 GLU A N 1
ATOM 673 C CA . GLU A 1 85 ? 5.792 10.213 1.940 1.00 96.06 85 GLU A CA 1
ATOM 674 C C . GLU A 1 85 ? 4.709 9.240 2.400 1.00 96.06 85 GLU A C 1
ATOM 676 O O . GLU A 1 85 ? 3.768 9.645 3.085 1.00 96.06 85 GLU A O 1
ATOM 681 N N . PHE A 1 86 ? 4.872 7.952 2.100 1.00 95.69 86 PHE A N 1
ATOM 682 C CA . PHE A 1 86 ? 3.894 6.936 2.459 1.00 95.69 86 PHE A CA 1
ATOM 683 C C . PHE A 1 86 ? 3.755 6.763 3.981 1.00 95.69 86 PHE A C 1
ATOM 685 O O . PHE A 1 86 ? 2.647 6.608 4.492 1.00 95.69 86 PHE A O 1
ATOM 692 N N . ASN A 1 87 ? 4.843 6.911 4.740 1.00 95.06 87 ASN A N 1
ATOM 693 C CA . ASN A 1 87 ? 4.806 6.893 6.205 1.00 95.06 87 ASN A CA 1
ATOM 694 C C . ASN A 1 87 ? 3.870 7.964 6.789 1.00 95.06 87 ASN A C 1
ATOM 696 O O . ASN A 1 87 ? 3.225 7.722 7.808 1.00 95.06 87 ASN A O 1
ATOM 700 N N . LYS A 1 88 ? 3.710 9.119 6.127 1.00 96.44 88 LYS A N 1
ATOM 701 C CA . LYS A 1 88 ? 2.736 10.142 6.552 1.00 96.44 88 LYS A CA 1
ATOM 702 C C . LYS A 1 88 ? 1.297 9.643 6.418 1.00 96.44 88 LYS A C 1
ATOM 704 O O . LYS A 1 88 ? 0.445 10.037 7.211 1.00 96.44 88 LYS A O 1
ATOM 709 N N . ARG A 1 89 ? 1.013 8.776 5.436 1.00 95.44 89 ARG A N 1
ATOM 710 C CA . ARG A 1 89 ? -0.302 8.137 5.281 1.00 95.44 89 ARG A CA 1
ATOM 711 C C . ARG A 1 89 ? -0.573 7.153 6.412 1.00 95.44 89 ARG A C 1
ATOM 713 O O . ARG A 1 89 ? -1.673 7.180 6.951 1.00 95.44 89 ARG A O 1
ATOM 720 N N . ILE A 1 90 ? 0.425 6.354 6.792 1.00 96.06 90 ILE A N 1
ATOM 721 C CA . ILE A 1 90 ? 0.320 5.421 7.923 1.00 96.06 90 ILE A CA 1
ATOM 722 C C . ILE A 1 90 ? -0.041 6.190 9.198 1.00 96.06 90 ILE A C 1
ATOM 724 O O . ILE A 1 90 ? -1.106 5.947 9.760 1.00 96.06 90 ILE A O 1
ATOM 728 N N . VAL A 1 91 ? 0.760 7.200 9.558 1.00 96.38 91 VAL A N 1
ATOM 729 C CA . VAL A 1 91 ? 0.517 8.051 10.738 1.00 96.38 91 VAL A CA 1
ATOM 730 C C . VAL A 1 91 ? -0.872 8.690 10.681 1.00 96.38 91 VAL A C 1
ATOM 732 O O . VAL A 1 91 ? -1.630 8.645 11.647 1.00 96.38 91 VAL A O 1
ATOM 735 N N . HIS A 1 92 ? -1.265 9.224 9.520 1.00 94.62 92 HIS A N 1
ATOM 736 C CA . HIS A 1 92 ? -2.597 9.797 9.350 1.00 94.62 92 HIS A CA 1
ATOM 737 C C . HIS A 1 92 ? -3.716 8.787 9.653 1.00 94.62 92 HIS A C 1
ATOM 739 O O . HIS A 1 92 ? -4.680 9.145 10.335 1.00 94.62 92 HIS A O 1
ATOM 745 N N . CYS A 1 93 ? -3.604 7.549 9.161 1.00 93.31 93 CYS A N 1
ATOM 746 C CA . CYS A 1 93 ? -4.571 6.481 9.418 1.00 93.31 93 CYS A CA 1
ATOM 747 C C . CYS A 1 93 ? -4.598 6.084 10.903 1.00 93.31 93 CYS A C 1
ATOM 749 O O . CYS A 1 93 ? -5.682 5.948 11.472 1.00 93.31 93 CYS A O 1
ATOM 751 N N . GLU A 1 94 ? -3.438 5.947 11.550 1.00 93.56 94 GLU A N 1
ATOM 752 C CA . GLU A 1 94 ? -3.326 5.624 12.980 1.00 93.56 94 GLU A CA 1
ATOM 753 C C . GLU A 1 94 ? -4.003 6.689 13.870 1.00 93.56 94 GLU A C 1
ATOM 755 O O . GLU A 1 94 ? -4.771 6.354 14.779 1.00 93.56 94 GLU A O 1
ATOM 760 N N . GLU A 1 95 ? -3.819 7.975 13.558 1.00 93.69 95 GLU A N 1
ATOM 761 C CA . GLU A 1 95 ? -4.345 9.095 14.352 1.00 93.69 95 GLU A CA 1
ATOM 762 C C . GLU A 1 95 ? -5.838 9.403 14.101 1.00 93.69 95 GLU A C 1
ATOM 764 O O . GLU A 1 95 ? -6.555 9.867 15.006 1.00 93.69 95 GLU A O 1
ATOM 769 N N . ASN A 1 96 ? -6.318 9.179 12.868 1.00 89.50 96 ASN A N 1
ATOM 770 C CA . ASN A 1 96 ? -7.621 9.670 12.395 1.00 89.50 96 ASN A CA 1
ATOM 771 C C . ASN A 1 96 ? -8.666 8.589 12.115 1.00 89.50 96 ASN A C 1
ATOM 773 O O . ASN A 1 96 ? -9.797 8.948 11.789 1.00 89.50 96 ASN A O 1
ATOM 777 N N . HIS A 1 97 ? -8.354 7.305 12.304 1.00 88.94 97 HIS A N 1
ATOM 778 C CA . HIS A 1 97 ? -9.314 6.207 12.131 1.00 88.94 97 HIS A CA 1
ATOM 779 C C . HIS A 1 97 ? -10.672 6.488 12.814 1.00 88.94 97 HIS A C 1
ATOM 781 O O . HIS A 1 97 ? -11.715 6.459 12.164 1.00 88.94 97 HIS A O 1
ATOM 787 N N . CYS A 1 98 ? -10.671 6.894 14.092 1.00 85.81 98 CYS A N 1
ATOM 788 C CA . CYS A 1 98 ? -11.909 7.194 14.832 1.00 85.81 98 CYS A CA 1
ATOM 789 C C . CYS A 1 98 ? -12.630 8.478 14.387 1.00 85.81 98 CYS A C 1
ATOM 791 O O . CYS A 1 98 ? -13.796 8.674 14.712 1.00 85.81 98 CYS A O 1
ATOM 793 N N . ASN A 1 99 ? -11.948 9.383 13.685 1.00 79.12 99 ASN A N 1
ATOM 794 C CA . ASN A 1 99 ? -12.556 10.621 13.192 1.00 79.12 99 ASN A CA 1
ATOM 795 C C . ASN A 1 99 ? -13.304 10.382 11.871 1.00 79.12 99 ASN A C 1
ATOM 797 O O . ASN A 1 99 ? -14.225 11.123 11.538 1.00 79.12 99 ASN A O 1
ATOM 801 N N . GLN A 1 100 ? -12.922 9.337 11.132 1.00 62.75 100 GLN A N 1
ATOM 802 C CA . GLN A 1 100 ? -13.525 8.959 9.854 1.00 62.75 100 GLN A CA 1
ATOM 803 C C . GLN A 1 100 ? -14.779 8.084 10.024 1.00 62.75 100 GLN A C 1
ATOM 805 O O . GLN A 1 100 ? -15.615 8.031 9.126 1.00 62.75 100 GLN A O 1
ATOM 810 N N . THR A 1 101 ? -14.967 7.442 11.182 1.00 52.38 101 THR A N 1
ATOM 811 C CA . THR A 1 101 ? -16.155 6.619 11.478 1.00 52.38 101 THR A CA 1
ATOM 812 C C . THR A 1 101 ? -17.411 7.433 11.817 1.00 52.38 101 THR A C 1
ATOM 814 O O . THR A 1 101 ? -18.506 6.875 11.837 1.00 52.38 101 THR A O 1
ATOM 817 N N . ASN A 1 102 ? -17.300 8.756 11.997 1.00 39.94 102 ASN A N 1
ATOM 818 C CA . ASN A 1 102 ? -18.429 9.640 12.324 1.00 39.94 102 ASN A CA 1
ATOM 819 C C . ASN A 1 102 ? -19.290 10.081 11.120 1.00 39.94 102 ASN A C 1
ATOM 821 O O . ASN A 1 102 ? -20.202 10.886 11.292 1.00 39.94 102 ASN A O 1
ATOM 825 N N . THR A 1 103 ? -19.052 9.564 9.910 1.00 42.06 103 THR A N 1
ATOM 826 C CA . THR A 1 103 ? -19.870 9.867 8.714 1.00 42.06 103 THR A CA 1
ATOM 827 C C . THR A 1 103 ? -20.734 8.709 8.211 1.00 42.06 103 THR A C 1
ATOM 829 O O . THR A 1 103 ? -21.390 8.850 7.182 1.00 42.06 103 THR A O 1
ATOM 832 N N . LYS A 1 104 ? -20.844 7.592 8.945 1.00 36.88 104 LYS A N 1
ATOM 833 C CA . LYS A 1 104 ? -21.918 6.602 8.722 1.00 36.88 104 LYS A CA 1
ATOM 834 C C . LYS A 1 104 ? -23.018 6.763 9.768 1.00 36.88 104 LYS A C 1
ATOM 836 O O . LYS A 1 104 ? -23.192 5.937 10.655 1.00 36.88 104 LYS A O 1
ATOM 841 N N . GLY A 1 105 ? -23.746 7.864 9.642 1.00 38.09 105 GLY A N 1
ATOM 842 C CA . GLY A 1 105 ? -24.927 8.174 10.434 1.00 38.09 105 GLY A CA 1
ATOM 843 C C . GLY A 1 105 ? -25.802 9.178 9.697 1.00 38.09 105 GLY A C 1
ATOM 844 O O . GLY A 1 105 ? -25.756 10.358 10.022 1.00 38.09 105 GLY A O 1
ATOM 845 N N . CYS A 1 106 ? -26.521 8.703 8.677 1.00 32.25 106 CYS A N 1
ATOM 846 C CA . CYS A 1 106 ? -27.802 9.231 8.194 1.00 32.25 106 CYS A CA 1
ATOM 847 C C . CYS A 1 106 ? -28.404 8.242 7.193 1.00 32.25 106 CYS A C 1
ATOM 849 O O . CYS A 1 106 ? -27.701 7.906 6.214 1.00 32.25 106 CYS A O 1
#

Radius of gyration: 14.14 Å; chains: 1; bounding box: 48×29×35 Å

Foldseek 3Di:
DDWDKDFDAAPPPRHTLEMETEAQVQPDQVSQVVVLVVCVVVPVPPPHWYKYWYHFPDPVDPFTFTQMWTSPDDGDGTDTDTPVRVVVVSVCSNHCVVVVVVPPDD